Protein AF-A0A1S2NTY0-F1 (afdb_monomer_lite)

Organism: NCBI:txid1678012

Radius of gyration: 12.72 Å; chains: 1; bounding box: 35×26×30 Å

Secondary structure (DSSP, 8-state):
--TT-EEETTEEEEE--TTHHHHHHHHHHHHHTT--SSPPEEEEETTEEEEE---SPPPPP--

Sequence (63 aa):
MTQGVVRRGGQVLRPLGPWSTTVHAYLRHLESAGFTGAPRFHGVEGEREVLSYIEGEAAVDTD

Structure (mmCIF, N/CA/C/O backbone):
data_AF-A0A1S2NTY0-F1
#
_entry.id   AF-A0A1S2NTY0-F1
#
loop_
_atom_site.group_PDB
_atom_site.id
_atom_site.type_symbol
_atom_site.label_atom_id
_atom_site.label_alt_id
_atom_site.label_comp_id
_atom_site.label_asym_id
_atom_site.label_entity_id
_atom_site.label_seq_id
_atom_site.pdbx_PDB_ins_code
_atom_site.Cartn_x
_atom_site.Cartn_y
_atom_site.Cartn_z
_atom_site.occupancy
_atom_site.B_iso_or_equiv
_atom_site.auth_seq_id
_atom_site.auth_comp_id
_atom_site.auth_asym_id
_atom_site.auth_atom_id
_atom_site.pdbx_PDB_model_num
ATOM 1 N N . MET A 1 1 ? 6.493 -10.291 13.719 1.00 48.28 1 MET A N 1
ATOM 2 C CA . MET A 1 1 ? 5.015 -10.324 13.647 1.00 48.28 1 MET A CA 1
ATOM 3 C C . MET A 1 1 ? 4.516 -8.913 13.390 1.00 48.28 1 MET A C 1
ATOM 5 O O . MET A 1 1 ? 4.590 -8.084 14.287 1.00 48.28 1 MET A O 1
ATOM 9 N N . THR A 1 2 ? 4.086 -8.600 12.170 1.00 55.78 2 THR A N 1
ATOM 10 C CA . THR A 1 2 ? 3.520 -7.283 11.841 1.00 55.78 2 THR A CA 1
ATOM 11 C C . THR A 1 2 ? 2.109 -7.223 12.419 1.00 55.78 2 THR A C 1
ATOM 13 O O . THR A 1 2 ? 1.196 -7.862 11.898 1.00 55.78 2 THR A O 1
ATOM 16 N N . GLN A 1 3 ? 1.926 -6.537 13.549 1.00 75.19 3 GLN A N 1
ATOM 17 C CA . GLN A 1 3 ? 0.607 -6.459 14.174 1.00 75.19 3 GLN A CA 1
ATOM 18 C C . GLN A 1 3 ? -0.371 -5.682 13.285 1.00 75.19 3 GLN A C 1
ATOM 20 O O . GLN A 1 3 ? -0.023 -4.671 12.678 1.00 75.19 3 GLN A O 1
ATOM 25 N N . GLY A 1 4 ? -1.605 -6.177 13.198 1.00 85.19 4 GLY A N 1
ATOM 26 C CA . GLY A 1 4 ? -2.696 -5.489 12.515 1.00 85.19 4 GLY A CA 1
ATOM 27 C C . GLY A 1 4 ? -2.789 -5.702 11.003 1.00 85.19 4 GLY A C 1
ATOM 28 O O . GLY A 1 4 ? -3.698 -5.134 10.409 1.00 85.19 4 GLY A O 1
ATOM 29 N N . VAL A 1 5 ? -1.945 -6.518 10.366 1.00 93.62 5 VAL A N 1
ATOM 30 C CA . VAL A 1 5 ? -2.095 -6.864 8.937 1.00 93.62 5 VAL A CA 1
ATOM 31 C C . VAL A 1 5 ? -3.004 -8.085 8.784 1.00 93.62 5 VAL A C 1
ATOM 33 O O . VAL A 1 5 ? -2.791 -9.099 9.442 1.00 93.62 5 VAL A O 1
ATOM 36 N N . VAL A 1 6 ? -4.017 -7.996 7.922 1.00 95.31 6 VAL A N 1
ATOM 37 C CA . VAL A 1 6 ? -4.985 -9.074 7.663 1.00 95.31 6 VAL A CA 1
ATOM 38 C C . VAL A 1 6 ? -5.069 -9.334 6.165 1.00 95.31 6 VAL A C 1
ATOM 40 O O . VAL A 1 6 ? -5.156 -8.395 5.379 1.00 95.31 6 VAL A O 1
ATOM 43 N N . ARG A 1 7 ? -5.088 -10.607 5.762 1.00 95.19 7 ARG A N 1
ATOM 44 C CA . ARG A 1 7 ? -5.385 -11.011 4.383 1.00 95.19 7 ARG A CA 1
ATOM 45 C C . ARG A 1 7 ? -6.865 -11.377 4.258 1.00 95.19 7 ARG A C 1
ATOM 47 O O . ARG A 1 7 ? -7.366 -12.183 5.038 1.00 95.19 7 ARG A O 1
ATOM 54 N N . ARG A 1 8 ? -7.550 -10.814 3.260 1.00 95.25 8 ARG A N 1
ATOM 55 C CA . ARG A 1 8 ? -8.942 -11.121 2.897 1.00 95.25 8 ARG A CA 1
ATOM 56 C C . ARG A 1 8 ? -8.997 -11.460 1.409 1.00 95.25 8 ARG A C 1
ATOM 58 O O . ARG A 1 8 ? -9.006 -10.569 0.564 1.00 95.25 8 ARG A O 1
ATOM 65 N N . GLY A 1 9 ? -8.993 -12.752 1.085 1.00 94.88 9 GLY A N 1
ATOM 66 C CA . GLY A 1 9 ? -8.910 -13.218 -0.302 1.00 94.88 9 GLY A CA 1
ATOM 67 C C . GLY A 1 9 ? -7.639 -12.712 -0.997 1.00 94.88 9 GLY A C 1
ATOM 68 O O . GLY A 1 9 ? -6.530 -12.923 -0.501 1.00 94.88 9 GLY A O 1
ATOM 69 N N . GLY A 1 10 ? -7.811 -12.023 -2.128 1.00 96.56 10 GLY A N 1
ATOM 70 C CA . GLY A 1 10 ? -6.735 -11.380 -2.895 1.00 96.56 10 GLY A CA 1
ATOM 71 C C . GLY A 1 10 ? -6.337 -9.986 -2.399 1.00 96.56 10 GLY A C 1
ATOM 72 O O . GLY A 1 10 ? -5.705 -9.244 -3.143 1.00 96.56 10 GLY A O 1
ATOM 73 N N . GLN A 1 11 ? -6.728 -9.596 -1.182 1.00 97.62 11 GLN A N 1
ATOM 74 C CA . GLN A 1 11 ? -6.436 -8.279 -0.614 1.00 97.62 11 GLN A CA 1
ATOM 75 C C . GLN A 1 11 ? -5.701 -8.375 0.722 1.00 97.62 11 GLN A C 1
ATOM 77 O O . GLN A 1 11 ? -5.886 -9.315 1.498 1.00 97.62 11 GLN A O 1
ATOM 82 N N . VAL A 1 12 ? -4.918 -7.342 1.013 1.00 97.19 12 VAL A N 1
ATOM 83 C CA . VAL A 1 12 ? -4.276 -7.088 2.299 1.00 97.19 12 VAL A CA 1
ATOM 84 C C . VAL A 1 12 ? -4.855 -5.814 2.888 1.00 97.19 12 VAL A C 1
ATOM 86 O O . VAL A 1 12 ? -4.848 -4.767 2.248 1.00 97.19 12 VAL A O 1
ATOM 89 N N . LEU A 1 13 ? -5.328 -5.907 4.125 1.00 97.56 13 LEU A N 1
ATOM 90 C CA . LEU A 1 13 ? -5.785 -4.785 4.926 1.00 97.56 13 LEU A CA 1
ATOM 91 C C . LEU A 1 13 ? -4.744 -4.513 6.003 1.00 97.56 13 LEU A C 1
ATOM 93 O O . LEU A 1 13 ? -4.463 -5.384 6.832 1.00 97.56 13 LEU A O 1
ATOM 97 N N . ARG A 1 14 ? -4.195 -3.303 6.031 1.00 96.00 14 ARG A N 1
ATOM 98 C CA . ARG A 1 14 ? -3.196 -2.901 7.032 1.00 96.00 14 ARG A CA 1
ATOM 99 C C . ARG A 1 14 ? -3.521 -1.530 7.617 1.00 96.00 14 ARG A C 1
ATOM 101 O O . ARG A 1 14 ? -4.174 -0.748 6.933 1.00 96.00 14 ARG A O 1
ATOM 108 N N . PRO A 1 15 ? -3.107 -1.234 8.860 1.00 96.81 15 PRO A N 1
ATOM 109 C CA . PRO A 1 15 ? -3.406 0.045 9.489 1.00 96.81 15 PRO A CA 1
ATOM 110 C C . PRO A 1 15 ? -2.817 1.206 8.689 1.00 96.81 15 PRO A C 1
ATOM 112 O O . PRO A 1 15 ? -1.719 1.086 8.135 1.00 96.81 15 PRO A O 1
ATOM 115 N N . LEU A 1 16 ? -3.538 2.323 8.656 1.00 96.88 16 LEU A N 1
ATOM 116 C CA . LEU A 1 16 ? -3.003 3.581 8.157 1.00 96.88 16 LEU A CA 1
ATOM 117 C C . LEU A 1 16 ? -1.855 4.063 9.051 1.00 96.88 16 LEU A C 1
ATOM 119 O O . LEU A 1 16 ? -1.842 3.840 10.261 1.00 96.88 16 LEU A O 1
ATOM 123 N N . GLY A 1 17 ? -0.904 4.762 8.443 1.00 95.19 17 GLY A N 1
ATOM 124 C CA . GLY A 1 17 ? 0.153 5.476 9.151 1.00 95.19 17 GLY A CA 1
ATOM 125 C C . GLY A 1 17 ? 0.359 6.877 8.576 1.00 95.19 17 GLY A C 1
ATOM 126 O O . GLY A 1 17 ? -0.206 7.203 7.530 1.00 95.19 17 GLY A O 1
ATOM 127 N N . PRO A 1 18 ? 1.215 7.705 9.200 1.00 96.81 18 PRO A N 1
ATOM 128 C CA . PRO A 1 18 ? 1.534 9.048 8.702 1.00 96.81 18 PRO A CA 1
ATOM 129 C C . PRO A 1 18 ? 2.025 9.074 7.243 1.00 96.81 18 PRO A C 1
ATOM 131 O O . PRO A 1 18 ? 1.873 10.073 6.548 1.00 96.81 18 PRO A O 1
ATOM 134 N N . TRP A 1 19 ? 2.593 7.963 6.765 1.00 95.94 19 TRP A N 1
ATOM 135 C CA . TRP A 1 19 ? 3.088 7.790 5.397 1.00 95.94 19 TRP A CA 1
ATOM 136 C C . TRP A 1 19 ? 2.026 7.331 4.386 1.00 95.94 19 TRP A C 1
ATOM 138 O O . TRP A 1 19 ? 2.313 7.316 3.188 1.00 95.94 19 TRP A O 1
ATOM 148 N N . SER A 1 20 ? 0.825 6.929 4.822 1.00 96.44 20 SER A N 1
ATOM 149 C CA . SER A 1 20 ? -0.155 6.258 3.955 1.00 96.44 20 SER 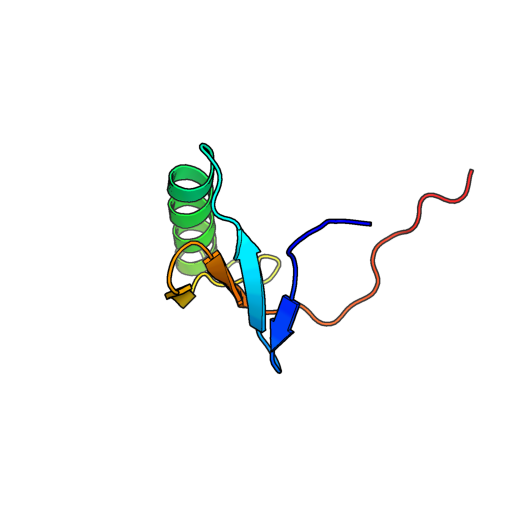A CA 1
ATOM 150 C C . SER A 1 20 ? -0.540 7.099 2.741 1.00 96.44 20 SER A C 1
ATOM 152 O O . SER A 1 20 ? -0.505 6.585 1.629 1.00 96.44 20 SER A O 1
ATOM 154 N N . THR A 1 21 ? -0.791 8.401 2.904 1.00 97.44 21 THR A N 1
ATOM 155 C CA . THR A 1 21 ? -1.156 9.287 1.783 1.00 97.44 21 THR A CA 1
ATOM 156 C C . THR A 1 21 ? -0.102 9.289 0.674 1.00 97.44 21 THR A C 1
ATOM 158 O O . THR A 1 21 ? -0.434 9.160 -0.506 1.00 97.44 21 THR A O 1
ATOM 161 N N . THR A 1 22 ? 1.178 9.384 1.043 1.00 98.31 22 THR A N 1
ATOM 162 C CA . THR A 1 22 ? 2.292 9.368 0.086 1.00 98.31 22 THR A CA 1
ATOM 163 C C . THR A 1 22 ? 2.424 8.003 -0.584 1.00 98.31 22 THR A C 1
ATOM 165 O O . THR A 1 22 ? 2.590 7.931 -1.800 1.00 98.31 22 THR A O 1
ATOM 168 N N . VAL A 1 23 ? 2.288 6.915 0.181 1.00 97.88 23 VAL A N 1
ATOM 169 C CA . VAL A 1 23 ? 2.301 5.550 -0.366 1.00 97.88 23 VAL A CA 1
ATOM 170 C C . VAL A 1 23 ? 1.153 5.350 -1.357 1.00 97.88 23 VAL A C 1
ATOM 172 O O . VAL A 1 23 ? 1.383 4.829 -2.443 1.00 97.88 23 VAL A O 1
ATOM 175 N N . HIS A 1 24 ? -0.064 5.812 -1.054 1.00 98.38 24 HIS A N 1
ATOM 176 C CA . HIS A 1 24 ? -1.210 5.697 -1.966 1.00 98.38 24 HIS A CA 1
ATOM 177 C C . HIS A 1 24 ? -0.970 6.450 -3.274 1.00 98.38 24 HIS A C 1
ATOM 179 O O . HIS A 1 24 ? -1.256 5.921 -4.347 1.00 98.38 24 HIS A O 1
ATOM 185 N N . ALA A 1 25 ? -0.435 7.673 -3.200 1.00 98.50 25 ALA A N 1
ATOM 186 C CA . ALA A 1 25 ? -0.078 8.452 -4.383 1.00 98.50 25 ALA A CA 1
ATOM 187 C C . ALA A 1 25 ? 0.992 7.739 -5.226 1.00 98.50 25 ALA A C 1
ATOM 189 O O . ALA A 1 25 ? 0.855 7.647 -6.446 1.00 98.50 25 ALA A O 1
ATOM 190 N N . TYR A 1 26 ? 2.011 7.172 -4.578 1.00 98.56 26 TYR A N 1
ATOM 191 C CA . TYR A 1 26 ? 3.074 6.444 -5.261 1.00 98.56 26 TYR A CA 1
ATOM 192 C C . TYR A 1 26 ? 2.570 5.163 -5.940 1.00 98.56 26 TYR A C 1
ATOM 194 O O . TYR A 1 26 ? 2.867 4.931 -7.109 1.00 98.56 26 TYR A O 1
ATOM 202 N N . LEU A 1 27 ? 1.742 4.365 -5.262 1.00 98.50 27 LEU A N 1
ATOM 203 C CA . LEU A 1 27 ? 1.167 3.148 -5.844 1.00 98.50 27 LEU A CA 1
ATOM 204 C C . LEU A 1 27 ? 0.274 3.453 -7.054 1.00 98.50 27 LEU A C 1
ATOM 206 O O . LEU A 1 27 ? 0.363 2.754 -8.062 1.00 98.50 27 LEU A O 1
ATOM 210 N N . ARG A 1 28 ? -0.527 4.528 -7.000 1.00 98.56 28 ARG A N 1
ATOM 211 C CA . ARG A 1 28 ? -1.313 4.995 -8.157 1.00 98.56 28 ARG A CA 1
ATOM 212 C C . ARG A 1 28 ? -0.429 5.434 -9.320 1.00 98.56 28 ARG A C 1
ATOM 214 O O . ARG A 1 28 ? -0.745 5.146 -10.470 1.00 98.56 28 ARG A O 1
ATOM 221 N N . HIS A 1 29 ? 0.679 6.116 -9.033 1.00 98.56 29 HIS A N 1
ATOM 222 C CA . HIS A 1 29 ? 1.640 6.493 -10.063 1.00 98.56 29 HIS A CA 1
ATOM 223 C C . HIS A 1 29 ? 2.241 5.253 -10.742 1.00 98.56 29 HIS A C 1
ATOM 225 O O . HIS A 1 29 ? 2.208 5.160 -11.968 1.00 98.56 29 HIS A O 1
ATOM 231 N N . LEU A 1 30 ? 2.699 4.266 -9.966 1.00 98.62 30 LEU A N 1
ATOM 232 C CA . LEU A 1 30 ? 3.226 3.007 -10.501 1.00 98.62 30 LEU A CA 1
ATOM 233 C C . LEU A 1 30 ? 2.193 2.255 -11.350 1.00 98.62 30 LEU A C 1
ATOM 235 O O . LEU A 1 30 ? 2.525 1.750 -12.421 1.00 98.62 30 LEU A O 1
ATOM 239 N N . GLU A 1 31 ? 0.937 2.209 -10.904 1.00 98.31 31 GLU A N 1
ATOM 240 C CA . GLU A 1 31 ? -0.163 1.635 -11.679 1.00 98.31 31 GLU A CA 1
ATOM 241 C C . GLU A 1 31 ? -0.370 2.371 -13.009 1.00 98.31 31 GLU A C 1
ATOM 243 O O . GLU A 1 31 ? -0.410 1.726 -14.055 1.00 98.31 31 GLU A O 1
ATOM 248 N N . SER A 1 32 ? -0.411 3.709 -12.997 1.00 98.38 32 SER A N 1
ATOM 249 C CA . SER A 1 32 ? -0.549 4.514 -14.221 1.00 98.38 32 SER A CA 1
ATOM 250 C C . SER A 1 32 ? 0.625 4.357 -15.192 1.00 98.38 32 SER A C 1
ATOM 252 O O . SER A 1 32 ? 0.4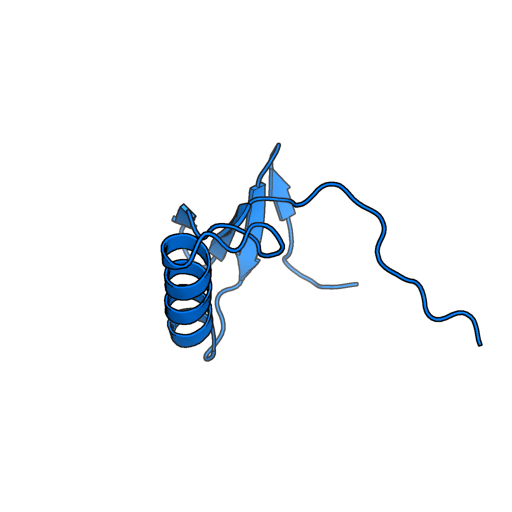43 4.466 -16.401 1.00 98.38 32 SER A O 1
ATOM 254 N N . ALA A 1 33 ? 1.818 4.058 -14.673 1.00 98.56 33 ALA A N 1
ATOM 255 C CA . ALA A 1 33 ? 3.014 3.787 -15.462 1.00 98.56 33 ALA A CA 1
ATOM 256 C C . ALA A 1 33 ? 3.053 2.351 -16.023 1.00 98.56 33 ALA A C 1
ATOM 258 O O . ALA A 1 33 ? 4.002 1.987 -16.714 1.00 98.56 33 ALA A O 1
ATOM 259 N N . GLY A 1 34 ? 2.055 1.514 -15.714 1.00 98.00 34 GLY A N 1
ATOM 260 C CA . GLY A 1 34 ? 1.996 0.117 -16.146 1.00 98.00 34 GLY A CA 1
ATOM 261 C C . GLY A 1 34 ? 2.917 -0.822 -15.361 1.00 98.00 34 GLY A C 1
ATOM 262 O O . GLY A 1 34 ? 3.081 -1.978 -15.744 1.00 98.00 34 GLY A O 1
ATOM 263 N N . PHE A 1 35 ? 3.509 -0.371 -14.252 1.00 97.69 35 PHE A N 1
ATOM 264 C CA . PHE A 1 35 ? 4.390 -1.204 -13.438 1.00 97.69 35 PHE A CA 1
ATOM 265 C C . PHE A 1 35 ? 3.581 -2.260 -12.676 1.00 97.69 35 PHE A C 1
ATOM 267 O O . PHE A 1 35 ? 2.738 -1.922 -11.844 1.00 97.69 35 PHE A O 1
ATOM 274 N N . THR A 1 36 ? 3.819 -3.546 -12.937 1.00 94.94 36 THR A N 1
ATOM 275 C CA . THR A 1 36 ? 3.047 -4.673 -12.368 1.00 94.94 36 THR A CA 1
ATOM 276 C C . THR A 1 36 ? 3.649 -5.276 -11.100 1.00 94.94 36 THR A C 1
ATOM 278 O O . THR A 1 36 ? 2.976 -6.047 -10.426 1.00 94.94 36 THR A O 1
ATOM 281 N N . GLY A 1 37 ? 4.879 -4.901 -10.734 1.00 94.62 37 GLY A N 1
ATOM 282 C CA . GLY A 1 37 ? 5.576 -5.437 -9.559 1.00 94.62 37 GLY A CA 1
ATOM 283 C C . GLY A 1 37 ? 5.165 -4.821 -8.216 1.00 94.62 37 GLY A C 1
ATOM 284 O O . GLY A 1 37 ? 5.776 -5.132 -7.199 1.00 94.62 37 GLY A O 1
ATOM 285 N N . ALA A 1 38 ? 4.175 -3.925 -8.195 1.00 96.94 38 ALA A N 1
ATOM 286 C CA . ALA A 1 38 ? 3.695 -3.254 -6.987 1.00 96.94 38 ALA A CA 1
ATOM 287 C C . ALA A 1 38 ? 2.215 -3.561 -6.724 1.00 96.94 38 ALA A C 1
ATOM 289 O O . ALA A 1 38 ? 1.449 -3.733 -7.679 1.00 96.94 38 ALA A O 1
ATOM 290 N N . PRO A 1 39 ? 1.781 -3.570 -5.449 1.00 97.31 39 PRO A N 1
ATOM 291 C CA . PRO A 1 39 ? 0.381 -3.777 -5.120 1.00 97.31 39 PRO A CA 1
ATOM 292 C C . PRO A 1 39 ? -0.483 -2.613 -5.616 1.00 97.31 39 PRO A C 1
ATOM 294 O O . PRO A 1 39 ? -0.035 -1.469 -5.709 1.00 97.31 39 PRO A O 1
ATOM 297 N N . ARG A 1 40 ? -1.751 -2.896 -5.910 1.00 98.25 40 ARG A N 1
ATOM 298 C CA . ARG A 1 40 ? -2.756 -1.894 -6.274 1.00 98.25 40 ARG A CA 1
ATOM 299 C C . ARG A 1 40 ? -3.454 -1.375 -5.034 1.00 98.25 40 ARG A C 1
ATOM 301 O O . ARG A 1 40 ? -3.794 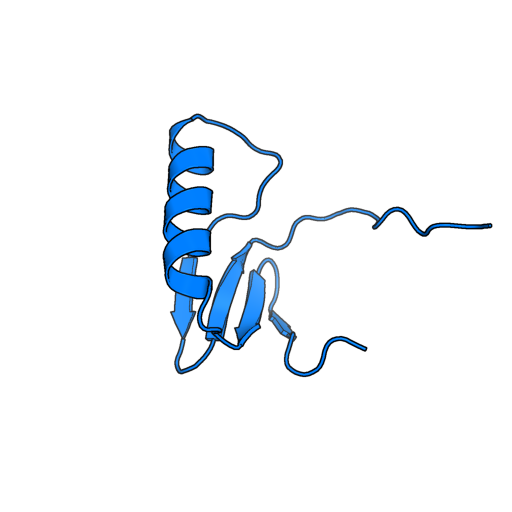-2.150 -4.143 1.00 98.25 40 ARG A O 1
ATOM 308 N N . PHE A 1 41 ? -3.661 -0.064 -4.977 1.00 98.44 41 PHE A N 1
ATOM 309 C CA . PHE A 1 41 ? -4.411 0.569 -3.900 1.00 98.44 41 PHE A CA 1
ATOM 310 C C . PHE A 1 41 ? -5.906 0.557 -4.227 1.00 98.44 41 PHE A C 1
ATOM 312 O O . PHE A 1 41 ? -6.331 1.160 -5.207 1.00 98.44 41 PHE A O 1
ATOM 319 N N . HIS A 1 42 ? -6.705 -0.106 -3.391 1.00 98.00 42 HIS A N 1
ATOM 320 C CA . HIS A 1 42 ? -8.151 -0.235 -3.588 1.00 98.00 42 HIS A CA 1
A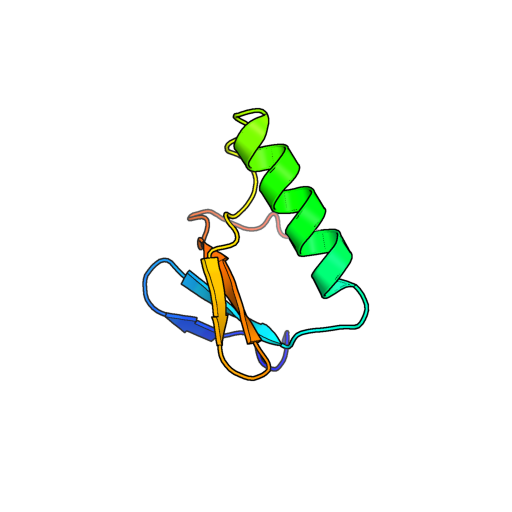TOM 321 C C . HIS A 1 42 ? -8.972 0.778 -2.785 1.00 98.00 42 HIS A C 1
ATOM 323 O O . HIS A 1 42 ? -10.134 1.008 -3.112 1.00 98.00 42 HIS A O 1
ATOM 329 N N . GLY A 1 43 ? -8.391 1.398 -1.756 1.00 97.81 43 GLY A N 1
ATOM 330 C CA . GLY A 1 43 ? -9.083 2.374 -0.919 1.00 97.81 43 GLY A CA 1
ATOM 331 C C . GLY A 1 43 ? -8.763 2.228 0.564 1.00 97.81 43 GLY A C 1
ATOM 332 O O . GLY A 1 43 ? -7.813 1.549 0.956 1.00 97.81 43 GLY A O 1
ATOM 333 N N . VAL A 1 44 ? -9.576 2.888 1.384 1.00 98.06 44 VAL A N 1
ATOM 334 C CA . VAL A 1 44 ? -9.507 2.836 2.846 1.00 98.06 44 VAL A CA 1
ATOM 335 C C . VAL A 1 44 ? -10.823 2.286 3.390 1.00 98.06 44 VAL A C 1
ATOM 337 O O . VAL A 1 44 ? -11.895 2.738 2.996 1.00 98.06 44 VAL A O 1
ATOM 340 N N . GLU A 1 45 ? -10.731 1.336 4.317 1.00 96.50 45 GLU A N 1
ATOM 341 C CA . GLU A 1 45 ? -11.842 0.780 5.090 1.00 96.50 45 GLU A CA 1
ATOM 342 C C . GLU A 1 45 ? -11.597 1.067 6.580 1.00 96.50 45 GLU A C 1
ATOM 344 O O . GLU A 1 45 ? -10.768 0.422 7.228 1.00 96.50 45 GLU A O 1
ATOM 349 N N . GLY A 1 46 ? -12.294 2.064 7.135 1.00 95.69 46 GLY A N 1
ATOM 350 C CA . GLY A 1 46 ? -12.058 2.524 8.507 1.00 95.69 46 GLY A CA 1
ATOM 351 C C . GLY A 1 46 ? -10.635 3.066 8.676 1.00 95.69 46 GLY A C 1
ATOM 352 O O . GLY A 1 46 ? -10.229 3.979 7.967 1.00 95.69 46 GLY A O 1
ATOM 353 N N . GLU A 1 47 ? -9.862 2.483 9.591 1.00 95.50 47 GLU A N 1
ATOM 354 C CA . GLU A 1 47 ? -8.463 2.867 9.843 1.00 95.50 47 GLU A CA 1
ATOM 355 C C . GLU A 1 47 ? -7.450 2.024 9.051 1.00 95.50 47 GLU A C 1
ATOM 357 O O . GLU A 1 47 ? -6.278 1.929 9.425 1.00 95.50 47 GLU A O 1
ATOM 362 N N . ARG A 1 48 ? -7.889 1.354 7.978 1.00 96.94 48 ARG A N 1
ATOM 363 C CA . ARG A 1 48 ? -7.054 0.425 7.210 1.00 96.94 48 ARG A CA 1
ATOM 364 C C . ARG A 1 48 ? -7.021 0.781 5.735 1.00 96.94 48 ARG A C 1
ATOM 366 O O . ARG A 1 48 ? -8.058 1.006 5.127 1.00 96.94 48 ARG A O 1
ATOM 373 N N . GLU A 1 49 ? -5.837 0.758 5.141 1.00 97.88 49 GLU A N 1
ATOM 374 C CA . GLU A 1 49 ? -5.688 0.744 3.685 1.00 97.88 49 GLU A CA 1
ATOM 375 C C . GLU A 1 49 ? -5.884 -0.675 3.144 1.00 97.88 49 GLU A C 1
ATOM 377 O O . GLU A 1 49 ? -5.465 -1.654 3.770 1.00 97.88 49 GLU A O 1
ATOM 382 N N . VAL A 1 50 ? -6.516 -0.773 1.975 1.00 98.31 50 VAL A N 1
ATOM 383 C CA . VAL A 1 50 ? -6.773 -2.023 1.258 1.00 98.31 50 VAL A CA 1
ATOM 384 C C . VAL A 1 50 ? -5.880 -2.071 0.024 1.00 98.31 50 VAL A C 1
ATOM 386 O O . VAL A 1 50 ? -5.979 -1.221 -0.863 1.00 98.31 50 VAL A O 1
ATOM 389 N N . LEU A 1 51 ? -5.008 -3.073 -0.034 1.00 98.12 51 LEU A N 1
ATOM 390 C CA . LEU A 1 51 ? -4.040 -3.293 -1.107 1.00 98.12 51 LEU A CA 1
ATOM 391 C C . LEU A 1 51 ? -4.268 -4.653 -1.769 1.00 98.12 51 LEU A C 1
ATOM 393 O O . LEU A 1 51 ? -4.760 -5.572 -1.117 1.00 98.12 51 LEU A O 1
ATOM 397 N N . SER A 1 52 ? -3.892 -4.820 -3.035 1.00 98.19 52 SER A N 1
ATOM 398 C CA . SER A 1 52 ? -3.861 -6.151 -3.649 1.00 98.19 52 SER A CA 1
ATOM 399 C C . SER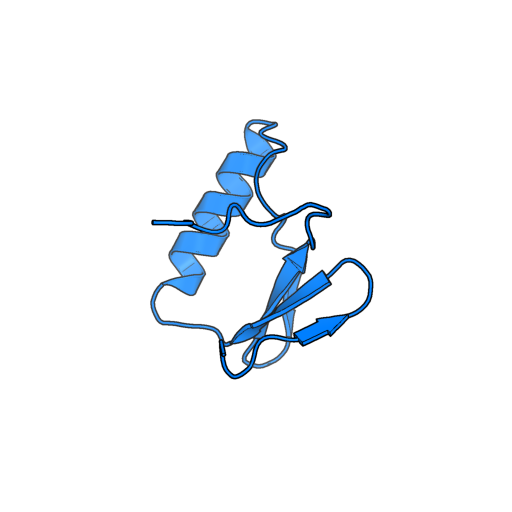 A 1 52 ? -2.784 -7.018 -2.991 1.00 98.19 52 SER A C 1
ATOM 401 O O . SER A 1 52 ? -1.667 -6.560 -2.744 1.00 98.19 52 SER A O 1
ATOM 403 N N . TYR A 1 53 ? -3.094 -8.285 -2.744 1.00 96.19 53 TYR A N 1
ATOM 404 C CA . TYR A 1 53 ? -2.093 -9.280 -2.380 1.00 96.19 53 TYR A CA 1
ATOM 405 C C . TYR A 1 53 ? -1.300 -9.690 -3.625 1.00 96.19 53 TYR A C 1
ATOM 407 O O . TYR A 1 53 ? -1.883 -9.884 -4.691 1.00 96.19 53 TYR A O 1
ATOM 415 N N . ILE A 1 54 ? 0.017 -9.814 -3.486 1.00 94.44 54 ILE A N 1
ATOM 416 C CA . ILE A 1 54 ? 0.890 -10.362 -4.524 1.00 94.44 54 ILE A CA 1
ATOM 417 C C . ILE A 1 54 ? 1.255 -11.775 -4.084 1.00 94.44 54 ILE A C 1
ATOM 419 O O . ILE A 1 54 ? 1.853 -11.951 -3.024 1.00 94.44 54 ILE A O 1
ATOM 423 N N . GLU A 1 55 ? 0.865 -12.765 -4.883 1.00 93.00 55 GLU A N 1
ATOM 424 C CA . GLU A 1 55 ? 1.296 -14.147 -4.682 1.00 93.00 55 GLU A CA 1
ATOM 425 C C . GLU A 1 55 ? 2.802 -14.249 -4.933 1.00 93.00 55 GLU A C 1
ATOM 427 O O . GLU A 1 55 ? 3.306 -13.772 -5.952 1.00 93.00 55 GLU A O 1
ATOM 432 N N . GLY A 1 56 ? 3.518 -14.864 -3.999 1.00 90.69 56 GLY A N 1
ATOM 433 C CA . GLY A 1 56 ? 4.958 -15.035 -4.091 1.00 90.69 56 GLY A CA 1
ATOM 434 C C . GLY A 1 56 ? 5.590 -15.337 -2.743 1.00 90.69 56 GLY A C 1
ATOM 435 O O . GLY A 1 56 ? 4.934 -15.343 -1.699 1.00 90.69 56 GLY A O 1
ATOM 436 N N . GLU A 1 57 ? 6.891 -15.575 -2.783 1.00 89.44 57 GLU A N 1
ATOM 437 C CA . GLU A 1 57 ? 7.705 -15.835 -1.606 1.00 89.44 57 GLU A CA 1
ATOM 438 C C . GLU A 1 57 ? 8.507 -14.580 -1.273 1.00 89.44 57 GLU A C 1
ATOM 440 O O . GLU A 1 57 ? 9.096 -13.940 -2.148 1.00 89.44 57 GLU A O 1
ATOM 445 N N . ALA A 1 58 ? 8.508 -14.199 0.002 1.00 85.12 58 ALA A N 1
ATOM 446 C CA . ALA A 1 58 ? 9.421 -13.171 0.467 1.00 85.12 58 ALA A CA 1
ATOM 447 C C . ALA A 1 58 ? 10.825 -13.774 0.511 1.00 85.12 58 ALA A C 1
ATOM 449 O O . ALA A 1 58 ? 11.015 -14.830 1.115 1.00 85.12 58 ALA A O 1
ATOM 450 N N . ALA A 1 59 ? 11.797 -13.090 -0.093 1.00 84.50 59 ALA A N 1
ATOM 451 C CA . ALA A 1 59 ? 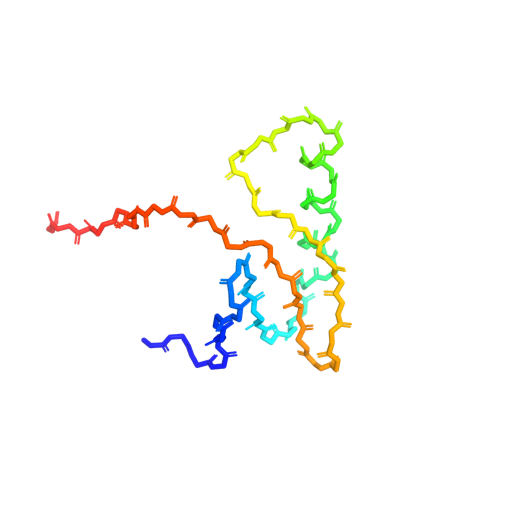13.195 -13.421 0.123 1.00 84.50 59 ALA A CA 1
ATOM 452 C C . ALA A 1 59 ? 13.466 -13.364 1.631 1.00 84.50 59 ALA A C 1
ATOM 454 O O . ALA A 1 59 ? 13.294 -12.320 2.267 1.00 84.50 59 ALA A O 1
ATOM 455 N N . VAL A 1 60 ? 13.813 -14.511 2.202 1.00 85.31 60 VAL A N 1
ATOM 456 C CA . VAL A 1 60 ? 14.270 -14.605 3.581 1.00 85.31 60 VAL A CA 1
ATOM 457 C C . VAL A 1 60 ? 15.777 -14.463 3.551 1.00 85.31 60 VAL A C 1
ATOM 459 O O . VAL A 1 60 ? 16.463 -15.227 2.874 1.00 85.31 60 VAL A O 1
ATOM 462 N N . ASP A 1 61 ? 16.281 -13.442 4.237 1.00 81.12 61 ASP A N 1
ATOM 463 C CA . ASP A 1 61 ? 17.715 -13.335 4.448 1.00 81.12 61 ASP A CA 1
ATOM 464 C C . ASP A 1 61 ? 18.147 -14.540 5.289 1.00 81.12 61 ASP A C 1
ATOM 466 O O . ASP A 1 61 ? 17.594 -14.789 6.365 1.00 81.12 61 ASP A O 1
ATOM 470 N N . THR A 1 62 ? 19.040 -15.348 4.732 1.00 74.56 62 THR A N 1
ATOM 471 C CA . THR A 1 62 ? 19.571 -16.554 5.368 1.00 74.56 62 THR A CA 1
ATOM 472 C C . THR A 1 62 ? 21.083 -16.385 5.408 1.00 74.56 62 THR A C 1
ATOM 474 O O . THR A 1 62 ? 21.759 -16.727 4.444 1.00 74.56 62 THR A O 1
ATOM 477 N N . ASP A 1 63 ? 21.537 -15.835 6.540 1.00 62.59 63 ASP A N 1
ATOM 478 C CA . ASP A 1 63 ? 22.913 -15.476 6.940 1.00 62.59 63 ASP A CA 1
ATOM 479 C C . ASP A 1 63 ? 23.551 -14.214 6.325 1.00 62.59 63 ASP A C 1
ATOM 481 O O . ASP A 1 63 ? 23.803 -14.160 5.100 1.00 62.59 63 ASP A O 1
#

pLDDT: mean 93.09, std 10.0, range [48.28, 98.62]

Foldseek 3Di:
DQPAWDDDPQKIKHFDDPCNVVVLVVLVVCVVVVNPPDWHFPQDDVRITITGHDDDDDDDDDD